Protein AF-A0A0H3A8Y3-F1 (afdb_monomer_lite)

pLDDT: mean 71.76, std 7.83, range [53.66, 87.31]

Radius of gyration: 21.58 Å; chains: 1; bounding box: 51×21×64 Å

Organism: Nitratidesulfovibrio vulgaris (strain DP4) (NCBI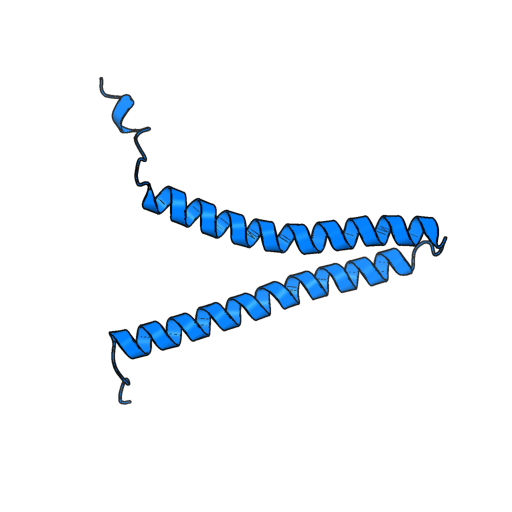:txid391774)

Secondary structure (DSSP, 8-state):
--GGGTS----HHHHHHHHHHHHHHHHHHHHHHHHHHHHHHHHHHHT-TTHHHHHHHHHHHHHHHHHHHHHHHHHHHHHHHHHHHHH-----

InterPro domains:
  IPR032820 Putative F0F1-ATPase subunit, Ca2+/Mg2+ transporter [PF09527] (18-69)

Structure (mmCIF, N/CA/C/O backbone):
data_AF-A0A0H3A8Y3-F1
#
_entry.id   AF-A0A0H3A8Y3-F1
#
loop_
_atom_site.group_PDB
_atom_site.id
_atom_site.type_symbol
_atom_site.label_atom_id
_atom_site.label_alt_id
_atom_site.label_comp_id
_atom_site.label_asym_id
_atom_site.label_entity_id
_atom_site.label_seq_id
_atom_site.pdbx_PDB_ins_code
_atom_site.Cartn_x
_atom_site.Cartn_y
_atom_site.Cartn_z
_atom_site.occupancy
_atom_site.B_iso_or_equiv
_atom_site.auth_seq_id
_atom_site.auth_comp_id
_atom_site.auth_asym_id
_atom_site.auth_atom_id
_atom_site.pdbx_PDB_model_num
ATOM 1 N N . MET A 1 1 ? -14.294 11.286 -40.769 1.00 53.66 1 MET A N 1
ATOM 2 C CA . MET A 1 1 ? -13.243 10.237 -40.764 1.00 53.66 1 MET A CA 1
ATOM 3 C C . MET A 1 1 ? -11.966 10.628 -40.002 1.00 53.66 1 MET A C 1
ATOM 5 O O . MET A 1 1 ? -11.159 9.749 -39.750 1.00 53.66 1 MET A O 1
ATOM 9 N N . LEU A 1 2 ? -11.796 11.882 -39.557 1.00 61.16 2 LEU A N 1
ATOM 10 C CA . LEU A 1 2 ? -10.561 12.354 -38.900 1.00 61.16 2 LEU A CA 1
ATOM 11 C C . LEU A 1 2 ? -10.521 12.157 -37.367 1.00 61.16 2 LEU A C 1
ATOM 13 O O . LEU A 1 2 ? -9.446 12.058 -36.792 1.00 61.16 2 LEU A O 1
ATOM 17 N N . PHE A 1 3 ? -11.675 12.009 -36.706 1.00 63.78 3 PHE A N 1
ATOM 18 C CA . PHE A 1 3 ? -11.767 11.839 -35.243 1.00 63.78 3 PHE A CA 1
ATOM 19 C C . PHE A 1 3 ? -11.385 10.429 -34.743 1.00 63.78 3 PHE A C 1
ATOM 21 O O . PHE A 1 3 ? -11.088 10.233 -33.569 1.00 63.78 3 PHE A O 1
ATOM 28 N N . LYS A 1 4 ? -11.373 9.427 -35.635 1.00 59.81 4 LYS A N 1
ATOM 29 C CA . LYS A 1 4 ? -11.184 8.009 -35.277 1.00 59.81 4 LYS A CA 1
ATOM 30 C C . LYS A 1 4 ? -9.714 7.637 -35.007 1.00 59.81 4 LYS A C 1
ATOM 32 O O . LYS A 1 4 ? -9.462 6.611 -34.387 1.00 59.81 4 LYS A O 1
ATOM 37 N N . ASN A 1 5 ? -8.761 8.478 -35.426 1.00 56.22 5 ASN A N 1
ATOM 38 C CA . ASN A 1 5 ? -7.324 8.257 -35.212 1.00 56.22 5 ASN A CA 1
ATOM 39 C C . ASN A 1 5 ? -6.814 8.786 -33.864 1.00 56.22 5 ASN A C 1
ATOM 41 O O . ASN A 1 5 ? -5.754 8.359 -33.426 1.00 56.22 5 ASN A O 1
ATOM 45 N N . TRP A 1 6 ? -7.563 9.662 -33.186 1.00 59.97 6 TRP A N 1
ATOM 46 C CA . TR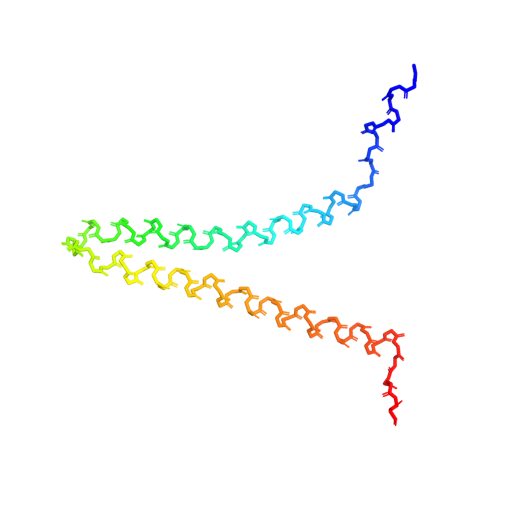P A 1 6 ? -7.162 10.204 -31.882 1.00 59.97 6 TRP A CA 1
ATOM 47 C C . TRP A 1 6 ? -7.418 9.221 -30.725 1.00 59.97 6 TRP A C 1
ATOM 49 O O . TRP A 1 6 ? -6.654 9.169 -29.772 1.00 59.97 6 TRP A O 1
ATOM 59 N N . PHE A 1 7 ? -8.443 8.371 -30.845 1.00 66.69 7 PHE A N 1
ATOM 60 C CA . PHE A 1 7 ? -8.795 7.362 -29.834 1.00 66.69 7 PHE A CA 1
ATOM 61 C C . PHE A 1 7 ? -8.157 5.984 -30.076 1.00 66.69 7 PHE A C 1
ATOM 63 O O . PHE A 1 7 ? -8.371 5.054 -29.301 1.00 66.69 7 PHE A O 1
ATOM 70 N N . LYS A 1 8 ? -7.385 5.820 -31.159 1.00 58.53 8 LYS A N 1
ATOM 71 C CA . LYS A 1 8 ? -6.751 4.544 -31.513 1.00 58.53 8 LYS A CA 1
ATOM 72 C C . LYS A 1 8 ? -5.391 4.403 -30.820 1.00 58.53 8 LYS A C 1
ATOM 74 O O . LYS A 1 8 ? -4.369 4.244 -31.477 1.00 58.53 8 LYS A O 1
ATOM 79 N N . ILE A 1 9 ? -5.386 4.438 -29.489 1.00 57.12 9 ILE A N 1
ATOM 80 C CA . ILE A 1 9 ? -4.235 4.024 -28.674 1.00 57.12 9 ILE A CA 1
ATOM 81 C C . ILE A 1 9 ? -4.325 2.495 -28.539 1.00 57.12 9 ILE A C 1
ATOM 83 O O . ILE A 1 9 ? -4.748 1.967 -27.520 1.00 57.12 9 ILE A O 1
ATOM 87 N N . ASN A 1 10 ? -4.025 1.775 -29.625 1.00 61.66 10 ASN A N 1
ATOM 88 C CA . ASN A 1 10 ? -3.977 0.307 -29.650 1.00 61.66 10 ASN A CA 1
ATOM 89 C C . ASN A 1 10 ? -2.523 -0.178 -29.660 1.00 61.66 10 ASN A C 1
ATOM 91 O O . ASN A 1 10 ? -2.133 -1.001 -30.487 1.00 61.66 10 ASN A O 1
ATOM 95 N N . ASP A 1 11 ? -1.712 0.349 -28.748 1.00 65.12 11 ASP A N 1
ATOM 96 C CA . ASP A 1 11 ? -0.467 -0.308 -28.378 1.00 65.12 11 ASP A CA 1
ATOM 97 C C . ASP A 1 11 ? -0.798 -1.300 -27.268 1.00 65.12 11 ASP A C 1
ATOM 99 O O . ASP A 1 11 ? -0.742 -0.975 -26.081 1.00 65.12 11 ASP A O 1
ATOM 103 N N . GLN A 1 12 ? -1.187 -2.519 -27.662 1.00 71.12 12 GLN A N 1
ATOM 104 C CA . GLN A 1 12 ? -1.512 -3.620 -26.746 1.00 71.12 12 GLN A CA 1
ATOM 105 C C . GLN A 1 12 ? -0.445 -3.750 -25.647 1.00 71.12 12 GLN A C 1
ATOM 107 O O . GLN A 1 12 ? -0.770 -3.846 -24.473 1.00 71.12 12 GLN A O 1
ATOM 112 N N . ARG A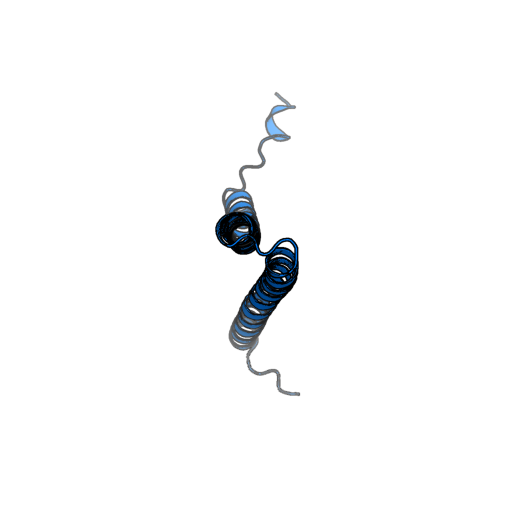 1 13 ? 0.839 -3.601 -26.010 1.00 68.69 13 ARG A N 1
ATOM 113 C CA . ARG A 1 13 ? 1.963 -3.630 -25.063 1.00 68.69 13 ARG A CA 1
ATOM 114 C C . ARG A 1 13 ? 1.985 -2.461 -24.080 1.00 68.69 13 ARG A C 1
ATOM 116 O O . ARG A 1 13 ? 2.392 -2.662 -22.941 1.00 68.69 13 ARG A O 1
ATOM 123 N N . TYR A 1 14 ? 1.578 -1.256 -24.479 1.00 74.12 14 TYR A N 1
ATOM 124 C CA . TYR A 1 14 ? 1.481 -0.124 -23.549 1.00 74.12 14 TYR A CA 1
ATOM 125 C C . TYR A 1 14 ? 0.338 -0.330 -22.559 1.00 74.12 14 TYR A C 1
ATOM 127 O O . TYR A 1 14 ? 0.513 -0.077 -21.370 1.00 74.12 14 TYR A O 1
ATOM 135 N N . MET A 1 15 ? -0.801 -0.842 -23.029 1.00 77.38 15 MET A N 1
ATOM 136 C CA . MET A 1 15 ? -1.933 -1.181 -22.165 1.00 77.38 15 MET A CA 1
ATOM 137 C C . MET A 1 15 ? -1.603 -2.353 -21.232 1.00 77.38 15 MET A C 1
ATOM 139 O O . MET A 1 15 ? -1.951 -2.297 -20.055 1.00 77.38 15 MET A O 1
ATOM 143 N N . ASP A 1 16 ? -0.867 -3.361 -21.706 1.00 81.31 16 ASP A N 1
ATOM 144 C CA . ASP A 1 16 ? -0.411 -4.509 -20.912 1.00 81.31 16 ASP A CA 1
ATOM 145 C C . ASP A 1 16 ? 0.618 -4.098 -19.850 1.00 81.31 16 ASP A C 1
ATOM 147 O O . ASP A 1 16 ? 0.538 -4.514 -18.696 1.00 81.31 16 ASP A O 1
ATOM 151 N N . ASN A 1 17 ? 1.584 -3.249 -20.207 1.00 80.88 17 ASN A N 1
ATOM 152 C CA . ASN A 1 17 ? 2.577 -2.751 -19.256 1.00 80.88 17 ASN A CA 1
ATOM 153 C C . ASN A 1 17 ? 1.938 -1.827 -18.215 1.00 80.88 17 ASN A C 1
ATOM 155 O O . ASN A 1 17 ? 2.260 -1.922 -17.031 1.00 80.88 17 ASN A O 1
ATOM 159 N N . LEU A 1 18 ? 1.006 -0.969 -18.640 1.00 87.31 18 LEU A N 1
ATOM 160 C CA . LEU A 1 18 ? 0.270 -0.092 -17.738 1.00 87.31 18 LEU A CA 1
ATOM 161 C C . LEU A 1 18 ? -0.595 -0.904 -16.773 1.00 87.31 18 LEU A C 1
ATOM 163 O O . LEU A 1 18 ? -0.522 -0.689 -15.570 1.00 87.31 18 LEU A O 1
ATOM 167 N N . SER A 1 19 ? -1.353 -1.880 -17.276 1.00 86.19 19 SER A N 1
ATOM 168 C CA . SER A 1 19 ? -2.197 -2.738 -16.439 1.00 86.19 19 SER A CA 1
ATOM 169 C C . SER A 1 19 ? -1.379 -3.596 -15.472 1.00 86.19 19 SER A C 1
ATOM 171 O O . SER A 1 19 ? -1.770 -3.726 -14.314 1.00 86.19 19 SER A O 1
ATOM 173 N N . ARG A 1 20 ? -0.204 -4.099 -15.876 1.00 82.31 20 ARG A N 1
ATOM 174 C CA . ARG A 1 20 ? 0.739 -4.771 -14.962 1.00 82.31 20 ARG A CA 1
ATOM 175 C C . ARG A 1 20 ? 1.262 -3.833 -13.876 1.00 82.31 20 ARG A C 1
ATOM 177 O O . ARG A 1 20 ? 1.222 -4.195 -12.704 1.00 82.31 20 ARG A O 1
ATOM 184 N N . ALA A 1 21 ? 1.706 -2.628 -14.234 1.00 84.19 21 ALA A N 1
ATOM 185 C CA . ALA A 1 21 ? 2.180 -1.640 -13.264 1.00 84.19 21 ALA A CA 1
ATOM 186 C C . ALA A 1 21 ? 1.071 -1.229 -12.277 1.00 84.19 21 ALA A C 1
ATOM 188 O O . ALA A 1 21 ? 1.296 -1.166 -11.069 1.00 84.19 21 ALA A O 1
ATOM 189 N N . SER A 1 22 ? -0.151 -1.022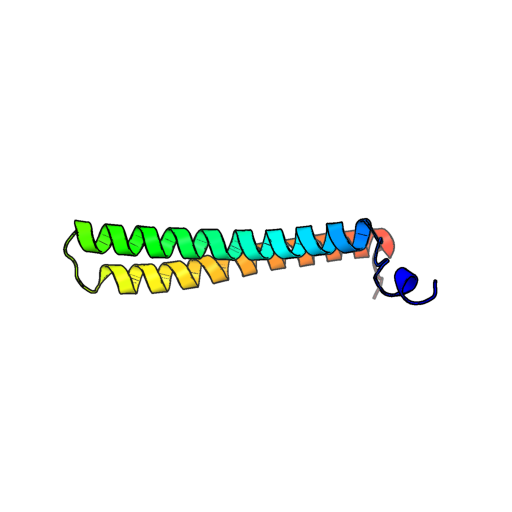 -12.775 1.00 86.50 22 SER A N 1
ATOM 190 C CA . SER A 1 22 ? -1.325 -0.748 -11.946 1.00 86.50 22 SER A CA 1
ATOM 191 C C . SER A 1 22 ? -1.671 -1.921 -11.027 1.00 86.50 22 SER A C 1
ATOM 193 O O . SER A 1 22 ? -1.961 -1.701 -9.853 1.00 86.50 22 SER A O 1
ATOM 195 N N . ALA A 1 23 ? -1.608 -3.162 -11.521 1.00 85.88 23 ALA A N 1
ATOM 196 C CA . ALA A 1 23 ? -1.886 -4.358 -10.729 1.00 85.88 23 ALA A CA 1
ATOM 197 C C . ALA A 1 23 ? -0.875 -4.551 -9.590 1.00 85.88 23 ALA A C 1
ATOM 199 O O . ALA A 1 23 ? -1.276 -4.916 -8.488 1.00 85.88 23 ALA A O 1
ATOM 200 N N . ILE A 1 24 ? 0.408 -4.247 -9.822 1.00 83.00 24 ILE A N 1
ATOM 201 C CA . ILE A 1 24 ? 1.453 -4.269 -8.786 1.00 83.00 24 ILE A CA 1
ATOM 202 C C . ILE A 1 24 ? 1.122 -3.266 -7.674 1.00 83.00 24 ILE A C 1
ATOM 204 O O . ILE A 1 24 ? 1.090 -3.636 -6.501 1.00 83.00 24 ILE A O 1
ATOM 208 N N . GLY A 1 25 ? 0.801 -2.019 -8.038 1.00 81.12 25 GLY A N 1
ATOM 209 C CA . GLY A 1 25 ? 0.393 -0.999 -7.069 1.00 81.12 25 GLY A CA 1
ATOM 210 C C . GLY A 1 25 ? -0.865 -1.399 -6.294 1.00 81.12 25 GLY A C 1
ATOM 211 O O . GLY A 1 25 ? -0.920 -1.249 -5.074 1.00 81.12 25 GLY A O 1
ATOM 212 N N . LEU A 1 26 ? -1.852 -1.980 -6.982 1.00 86.69 26 LEU A N 1
ATOM 213 C CA . LEU A 1 26 ? -3.088 -2.442 -6.359 1.00 86.69 26 LEU A CA 1
ATOM 214 C C . LEU A 1 26 ? -2.830 -3.579 -5.366 1.00 86.69 26 LEU A C 1
ATOM 216 O O . LEU A 1 26 ? -3.322 -3.495 -4.246 1.00 86.69 26 LEU A O 1
ATOM 220 N N . HIS A 1 27 ? -2.010 -4.573 -5.730 1.00 78.88 27 HIS A N 1
ATOM 221 C CA . HIS A 1 27 ? -1.606 -5.676 -4.847 1.00 78.88 27 HIS A CA 1
ATOM 222 C C . HIS A 1 27 ? -1.002 -5.158 -3.537 1.00 78.88 27 HIS A C 1
ATOM 224 O O . HIS A 1 27 ? -1.344 -5.621 -2.443 1.00 78.88 27 HIS A O 1
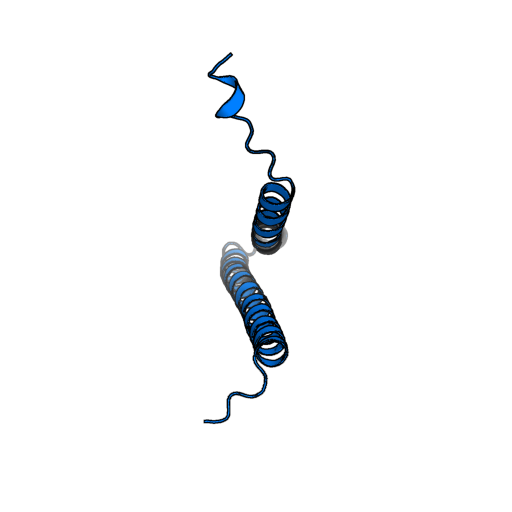ATOM 230 N N . MET A 1 28 ? -0.150 -4.142 -3.660 1.00 74.75 28 MET A N 1
ATOM 231 C CA . MET A 1 28 ? 0.501 -3.466 -2.548 1.00 74.75 28 MET A CA 1
ATOM 232 C C . MET A 1 28 ? -0.499 -2.798 -1.589 1.00 74.75 28 MET A C 1
ATOM 234 O O . MET A 1 28 ? -0.382 -2.918 -0.365 1.00 74.75 28 MET A O 1
ATOM 238 N N . VAL A 1 29 ? -1.514 -2.127 -2.141 1.00 81.25 29 VAL A N 1
ATOM 239 C CA . VAL A 1 29 ? -2.560 -1.450 -1.363 1.00 81.25 29 VAL A CA 1
ATOM 240 C C . VAL A 1 29 ? -3.528 -2.459 -0.747 1.00 81.25 29 VAL A C 1
ATOM 242 O O . VAL A 1 29 ? -3.857 -2.324 0.430 1.00 81.25 29 VAL A O 1
ATOM 245 N N . THR A 1 30 ? -3.932 -3.505 -1.478 1.00 82.69 30 THR A N 1
ATOM 246 C CA . THR A 1 30 ? -4.881 -4.517 -0.982 1.00 82.69 30 THR A CA 1
ATOM 247 C C . THR A 1 30 ? -4.396 -5.219 0.279 1.00 82.69 30 THR A C 1
ATOM 249 O O . THR A 1 30 ? -5.190 -5.389 1.198 1.00 82.69 30 THR A O 1
ATOM 252 N N . GLY A 1 31 ? -3.109 -5.571 0.390 1.00 74.38 31 GLY A N 1
ATOM 253 C CA . GLY A 1 31 ? -2.585 -6.213 1.604 1.00 74.38 31 GLY A CA 1
ATOM 254 C C . GLY A 1 31 ? -2.684 -5.318 2.844 1.00 74.38 31 GLY A C 1
ATOM 255 O O . GLY A 1 31 ? -3.065 -5.773 3.922 1.00 74.38 31 GLY A O 1
ATOM 256 N N . THR A 1 32 ? -2.419 -4.022 2.672 1.00 74.88 32 THR A N 1
ATOM 257 C CA . THR A 1 32 ? -2.503 -3.025 3.750 1.00 74.88 32 THR A CA 1
ATOM 258 C C . THR A 1 32 ? -3.958 -2.738 4.127 1.00 74.88 32 THR A C 1
ATOM 260 O O . THR A 1 32 ? -4.293 -2.682 5.309 1.00 74.88 32 THR A O 1
ATOM 263 N N . PHE A 1 33 ? -4.841 -2.615 3.130 1.00 81.38 33 PHE A N 1
ATOM 264 C CA . PHE A 1 33 ? -6.273 -2.377 3.331 1.00 81.38 33 PHE A CA 1
ATOM 265 C C . PHE A 1 33 ? -6.958 -3.552 4.030 1.00 81.38 33 PHE A C 1
ATOM 267 O O . PHE A 1 33 ? -7.694 -3.351 4.993 1.00 81.38 33 PHE A O 1
ATOM 274 N N . VAL A 1 34 ? -6.681 -4.782 3.585 1.00 80.44 34 VAL A N 1
ATOM 275 C CA . VAL A 1 34 ? -7.228 -5.995 4.202 1.00 80.44 34 VAL A CA 1
ATOM 276 C C . VAL A 1 34 ? -6.704 -6.138 5.629 1.00 80.44 34 VAL A C 1
ATOM 278 O O . VAL A 1 34 ? -7.508 -6.349 6.527 1.00 80.44 34 VAL A O 1
ATOM 281 N N . GLY A 1 35 ? -5.406 -5.938 5.880 1.00 70.94 35 GLY A N 1
ATOM 282 C CA . GLY A 1 35 ? -4.848 -5.979 7.237 1.00 70.94 35 GLY A CA 1
ATOM 283 C C . GLY A 1 35 ? -5.435 -4.917 8.176 1.00 70.94 35 GLY A C 1
ATOM 284 O O . GLY A 1 35 ? -5.725 -5.217 9.332 1.00 70.94 35 GLY A O 1
ATOM 285 N N . GLY A 1 36 ? -5.672 -3.699 7.678 1.00 70.44 36 GLY A N 1
ATOM 286 C CA . GLY A 1 36 ? -6.288 -2.615 8.449 1.00 70.44 36 GLY A CA 1
ATOM 287 C C . GLY A 1 36 ? -7.762 -2.869 8.780 1.00 70.44 36 GLY A C 1
ATOM 288 O O . GLY A 1 36 ? -8.166 -2.713 9.930 1.00 70.44 36 GLY A O 1
ATOM 289 N N . ILE A 1 37 ? -8.556 -3.317 7.800 1.00 73.31 37 ILE A N 1
ATOM 290 C CA . ILE A 1 37 ? -9.977 -3.652 8.001 1.00 73.31 37 ILE A CA 1
ATOM 291 C C . ILE A 1 37 ? -10.120 -4.866 8.923 1.00 73.31 37 ILE A C 1
ATOM 293 O O . ILE A 1 37 ? -10.931 -4.848 9.848 1.00 73.31 37 ILE A O 1
ATOM 297 N N . PHE A 1 38 ? -9.310 -5.906 8.710 1.00 72.62 38 PHE A N 1
ATOM 298 C CA . PHE A 1 38 ? -9.315 -7.100 9.553 1.00 72.62 38 PHE A CA 1
ATOM 299 C C . PHE A 1 38 ? -8.870 -6.769 10.983 1.00 72.62 38 PHE A C 1
ATOM 301 O O . PHE A 1 38 ? -9.446 -7.272 11.942 1.00 72.62 38 PHE A O 1
ATOM 308 N N . GLY A 1 39 ? -7.903 -5.861 11.134 1.00 66.81 39 GLY A N 1
ATOM 309 C CA . GLY A 1 39 ? -7.463 -5.350 12.427 1.00 66.81 39 GLY A CA 1
ATOM 310 C C . GLY A 1 39 ? -8.530 -4.559 13.184 1.00 66.81 39 GLY A C 1
ATOM 311 O O . GLY A 1 39 ? -8.688 -4.750 14.386 1.00 66.81 39 GLY A O 1
ATOM 312 N N . TYR A 1 40 ? -9.297 -3.720 12.482 1.00 65.00 40 TYR A N 1
ATOM 313 C CA . TYR A 1 40 ? -10.428 -2.988 13.060 1.00 65.00 40 TYR A CA 1
ATOM 314 C C . TYR A 1 40 ? -11.528 -3.936 13.555 1.00 65.00 40 TYR A C 1
ATOM 316 O O . TYR A 1 40 ? -12.043 -3.773 14.659 1.00 65.00 40 TYR A O 1
ATOM 324 N N . TYR A 1 41 ? -11.849 -4.964 12.763 1.00 68.94 41 TYR A N 1
ATOM 325 C CA . TYR A 1 41 ? -12.846 -5.969 13.138 1.00 68.94 41 TYR A CA 1
ATOM 326 C C . TYR A 1 41 ? -12.401 -6.792 14.358 1.00 68.94 41 TYR A C 1
ATOM 328 O O . TYR A 1 41 ? -13.214 -7.147 15.209 1.00 68.94 41 TYR A O 1
ATOM 336 N N . LEU A 1 42 ? -11.096 -7.057 14.474 1.00 66.56 42 LEU A N 1
ATOM 337 C CA . LEU A 1 42 ? -10.519 -7.765 15.614 1.00 66.56 42 LEU A CA 1
ATOM 338 C C . LEU A 1 42 ? -10.511 -6.914 16.896 1.00 66.56 42 LEU A C 1
ATOM 340 O O . LEU A 1 42 ? -10.756 -7.455 17.971 1.00 66.56 42 LEU A O 1
ATOM 344 N N . ASP A 1 43 ? -10.270 -5.601 16.797 1.00 63.00 43 ASP A N 1
ATOM 345 C CA . ASP A 1 43 ? -10.315 -4.683 17.949 1.00 63.00 43 ASP A CA 1
ATOM 346 C C . ASP A 1 43 ? -11.740 -4.521 18.504 1.00 63.00 43 ASP A C 1
ATOM 348 O O . ASP A 1 43 ? -11.935 -4.420 19.716 1.00 63.00 43 ASP A O 1
ATOM 352 N N . ASP A 1 44 ? -12.748 -4.565 17.625 1.00 66.38 44 ASP A N 1
ATOM 353 C CA . ASP A 1 44 ? -14.160 -4.563 18.024 1.00 66.38 44 ASP A CA 1
ATOM 354 C C . ASP A 1 44 ? -14.565 -5.871 18.720 1.00 66.38 44 ASP A C 1
ATOM 356 O O . ASP A 1 44 ? -15.306 -5.853 19.700 1.00 66.38 44 ASP A O 1
ATOM 360 N N . TRP A 1 45 ? -14.010 -7.002 18.271 1.00 65.44 45 TRP A N 1
ATOM 361 C CA . TRP A 1 45 ? -14.256 -8.310 18.879 1.00 65.44 45 TRP A CA 1
ATOM 362 C C . TRP A 1 45 ? -13.538 -8.504 20.227 1.00 65.44 45 TRP A C 1
ATOM 364 O O . TRP A 1 45 ? -14.078 -9.154 21.121 1.00 65.44 45 TRP A O 1
ATOM 374 N N . LEU A 1 46 ? -12.344 -7.923 20.401 1.00 66.25 46 LEU A N 1
ATOM 375 C CA . LEU A 1 46 ? -11.556 -7.994 21.643 1.00 66.25 46 LEU A CA 1
ATOM 376 C C . LEU A 1 46 ? -11.909 -6.901 22.667 1.00 66.25 46 LEU A C 1
ATOM 378 O O . LEU A 1 46 ? -11.515 -7.005 23.828 1.00 66.25 46 LEU A O 1
ATOM 382 N N . GLY A 1 47 ? -12.649 -5.860 22.270 1.00 62.56 47 GLY A N 1
ATOM 383 C CA . GLY A 1 47 ? -13.085 -4.785 23.168 1.00 62.56 47 GLY A CA 1
ATOM 384 C C . GLY A 1 47 ? -11.966 -3.836 23.624 1.00 62.56 47 GLY A C 1
ATOM 385 O O . GLY A 1 47 ? -12.172 -3.038 24.538 1.00 62.56 47 GLY A O 1
ATOM 386 N N . THR A 1 48 ? -10.788 -3.877 22.996 1.00 62.25 48 THR A N 1
ATOM 387 C CA . THR A 1 48 ? -9.584 -3.105 23.362 1.00 62.25 48 THR A CA 1
ATOM 388 C C . THR A 1 48 ? -9.521 -1.724 22.703 1.00 62.25 48 THR A C 1
ATOM 390 O O . THR A 1 48 ? -8.479 -1.285 22.209 1.00 62.25 48 THR A O 1
ATOM 393 N N . ARG A 1 49 ? -10.625 -0.973 22.731 1.00 54.31 49 ARG A N 1
ATOM 394 C CA . ARG A 1 49 ? -10.637 0.383 22.162 1.00 54.31 49 ARG A CA 1
ATOM 395 C C . ARG A 1 49 ? -9.747 1.333 22.996 1.00 54.31 49 ARG A C 1
ATOM 397 O O . ARG A 1 49 ? -9.984 1.435 24.200 1.00 54.31 49 ARG A O 1
ATOM 404 N N . PRO A 1 50 ? -8.773 2.078 22.416 1.00 66.88 50 PRO A N 1
ATOM 405 C CA . PRO A 1 50 ? -8.342 2.149 21.012 1.00 66.88 50 PRO A CA 1
ATOM 406 C C . PRO A 1 50 ? -6.867 1.729 20.808 1.00 66.88 50 PRO A C 1
ATOM 408 O O . PRO A 1 50 ? -6.167 2.301 19.974 1.00 66.88 50 PRO A O 1
ATOM 411 N N . TRP A 1 51 ? -6.344 0.786 21.596 1.00 70.44 51 TRP A N 1
ATOM 412 C CA . TRP A 1 51 ? -4.911 0.449 21.563 1.00 70.44 51 TRP A CA 1
ATOM 413 C C . TRP A 1 51 ? -4.553 -0.503 20.422 1.00 70.44 51 TRP A C 1
ATOM 415 O O . TRP A 1 51 ? -3.519 -0.323 19.772 1.00 70.44 51 TRP A O 1
ATOM 425 N N . LEU A 1 52 ? -5.410 -1.486 20.134 1.00 67.94 52 LEU A N 1
ATOM 426 C CA . LEU A 1 52 ? -5.131 -2.475 19.094 1.00 67.94 52 LEU A CA 1
ATOM 427 C C . LEU A 1 52 ? -5.251 -1.852 17.702 1.00 67.94 52 LEU A C 1
ATOM 429 O O . LEU A 1 52 ? -4.378 -2.079 16.872 1.00 67.94 52 LEU A O 1
ATOM 433 N N . THR A 1 53 ? -6.265 -1.009 17.464 1.00 67.38 53 THR A N 1
ATOM 434 C CA . THR A 1 53 ? -6.425 -0.285 16.191 1.00 67.38 53 THR A CA 1
ATOM 435 C C . THR A 1 53 ? -5.201 0.581 15.868 1.00 67.38 53 THR A C 1
ATOM 437 O O . THR A 1 53 ? -4.746 0.583 14.727 1.00 67.38 53 THR A O 1
ATOM 440 N N . VAL A 1 54 ? -4.618 1.280 16.852 1.00 74.19 54 VAL A N 1
ATOM 441 C CA . VAL A 1 54 ? -3.408 2.103 16.648 1.00 74.19 54 VAL A CA 1
ATOM 442 C C . VAL A 1 54 ? -2.182 1.231 16.376 1.00 74.19 54 VAL A C 1
ATOM 444 O O . VAL A 1 54 ? -1.428 1.513 15.444 1.00 74.19 54 VAL A O 1
ATOM 447 N N . ALA A 1 55 ? -1.999 0.145 17.134 1.00 77.06 55 ALA A N 1
ATOM 448 C CA . ALA A 1 55 ? -0.912 -0.801 16.894 1.00 77.06 55 ALA A CA 1
ATOM 449 C C . ALA A 1 55 ? -1.016 -1.441 15.497 1.00 77.06 55 ALA A C 1
ATOM 451 O O . ALA A 1 55 ? -0.026 -1.490 14.772 1.00 77.06 55 ALA A O 1
ATOM 452 N N . LEU A 1 56 ? -2.214 -1.853 15.074 1.00 71.44 56 LEU A N 1
ATOM 453 C CA . LEU A 1 56 ? -2.474 -2.412 13.745 1.00 71.44 56 LEU A CA 1
ATOM 454 C C . LEU A 1 56 ? -2.351 -1.388 12.622 1.00 71.44 56 LEU A C 1
ATOM 456 O O . LEU A 1 56 ? -1.890 -1.747 11.544 1.00 71.44 56 LEU A O 1
ATOM 460 N N . LEU A 1 57 ? -2.695 -0.121 12.857 1.00 74.06 57 LEU A N 1
ATOM 461 C CA . LEU A 1 57 ? -2.439 0.958 11.903 1.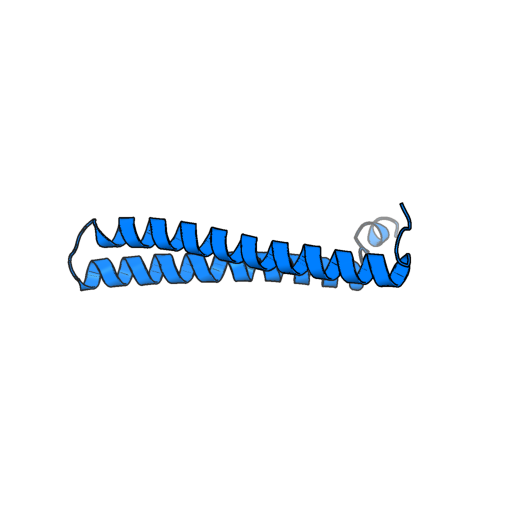00 74.06 57 LEU A CA 1
ATOM 462 C C . LEU A 1 57 ? -0.940 1.157 11.684 1.00 74.06 57 LEU A C 1
ATOM 464 O O . LEU A 1 57 ? -0.491 1.194 10.541 1.00 74.06 57 LEU A O 1
ATOM 468 N N . ILE A 1 58 ? -0.154 1.230 12.762 1.00 79.69 58 ILE A N 1
ATOM 469 C CA . ILE A 1 58 ? 1.307 1.367 12.674 1.00 79.69 58 ILE A CA 1
ATOM 470 C C . ILE A 1 58 ? 1.918 0.139 11.995 1.00 79.69 58 ILE A C 1
ATOM 472 O O . ILE A 1 58 ? 2.762 0.282 11.111 1.00 79.69 58 ILE A O 1
ATOM 476 N N . VAL A 1 59 ? 1.467 -1.064 12.357 1.00 76.75 59 VAL A N 1
ATOM 477 C CA . VAL A 1 59 ? 1.915 -2.314 11.730 1.00 76.75 59 VAL A CA 1
ATOM 478 C C . VAL A 1 59 ? 1.501 -2.374 10.260 1.00 76.75 59 VAL A C 1
ATOM 480 O O . VAL A 1 59 ? 2.307 -2.789 9.436 1.00 76.75 59 VAL A O 1
ATOM 483 N N . GLY A 1 60 ? 0.300 -1.921 9.901 1.00 73.38 60 GLY A N 1
ATOM 484 C CA . GLY A 1 60 ? -0.185 -1.861 8.523 1.00 73.38 60 GLY A CA 1
ATOM 485 C C . GLY A 1 60 ? 0.634 -0.898 7.667 1.00 73.38 60 GLY A C 1
ATOM 486 O O . GLY A 1 60 ? 1.094 -1.271 6.590 1.00 73.38 60 GLY A O 1
ATOM 487 N N . VAL A 1 61 ? 0.908 0.306 8.178 1.00 77.06 61 VAL A N 1
ATOM 488 C CA . VAL A 1 61 ? 1.800 1.278 7.527 1.00 77.06 61 VAL A CA 1
ATOM 489 C C . VAL A 1 61 ? 3.206 0.690 7.374 1.00 77.06 61 VAL A C 1
ATOM 491 O O . VAL A 1 61 ? 3.752 0.681 6.272 1.00 77.06 61 VAL A O 1
ATOM 494 N N . ALA A 1 62 ? 3.776 0.123 8.440 1.00 79.00 62 ALA A N 1
ATOM 495 C CA . ALA A 1 62 ? 5.100 -0.495 8.404 1.00 79.00 62 ALA A CA 1
ATOM 496 C C . ALA A 1 62 ? 5.172 -1.690 7.434 1.00 79.00 62 ALA A C 1
ATOM 498 O O . ALA A 1 62 ? 6.159 -1.839 6.713 1.00 79.00 62 ALA A O 1
ATOM 499 N N . ALA A 1 63 ? 4.129 -2.519 7.373 1.00 74.06 63 ALA A N 1
ATOM 500 C CA . ALA A 1 63 ? 4.021 -3.635 6.439 1.00 74.06 63 ALA A CA 1
ATOM 501 C C . ALA A 1 63 ? 3.937 -3.147 4.986 1.00 74.06 63 ALA A C 1
ATOM 503 O O . ALA A 1 63 ? 4.633 -3.690 4.127 1.00 74.06 63 ALA A O 1
ATOM 504 N N . GLY A 1 64 ? 3.168 -2.084 4.726 1.00 71.56 64 GLY A N 1
ATOM 505 C CA . GLY A 1 64 ? 3.101 -1.426 3.422 1.00 71.56 64 GLY A CA 1
ATOM 506 C C . GLY A 1 64 ? 4.472 -0.930 2.958 1.00 71.56 64 GLY A C 1
ATOM 507 O O . GLY A 1 64 ? 4.927 -1.298 1.876 1.00 71.56 64 GLY A O 1
ATOM 508 N N . PHE A 1 65 ? 5.186 -0.183 3.807 1.00 79.31 65 PHE A N 1
ATOM 509 C CA . PHE A 1 65 ? 6.545 0.291 3.508 1.00 79.31 65 PHE A CA 1
ATOM 510 C C . PHE A 1 65 ? 7.549 -0.853 3.313 1.00 79.31 65 PHE A C 1
ATOM 512 O O . PHE A 1 65 ? 8.379 -0.802 2.404 1.00 79.31 65 PHE A O 1
ATOM 519 N N . LYS A 1 66 ? 7.472 -1.909 4.131 1.00 75.31 66 LYS A N 1
ATOM 520 C CA . LYS A 1 66 ? 8.357 -3.076 4.017 1.00 75.31 66 LYS A CA 1
ATOM 521 C C . LYS A 1 66 ? 8.171 -3.809 2.684 1.00 75.31 66 LYS A C 1
ATOM 523 O O . LYS A 1 66 ? 9.167 -4.243 2.108 1.00 75.31 66 LYS A O 1
ATOM 528 N N . ASN A 1 67 ? 6.938 -3.914 2.183 1.00 72.00 67 ASN A N 1
ATOM 529 C CA . ASN A 1 67 ? 6.657 -4.539 0.888 1.00 72.00 67 ASN A CA 1
ATOM 530 C C . ASN A 1 67 ? 7.238 -3.724 -0.278 1.00 72.00 67 ASN A C 1
ATOM 532 O O . ASN A 1 67 ? 7.961 -4.286 -1.097 1.00 72.00 67 ASN A O 1
ATOM 536 N N . VAL A 1 68 ? 7.040 -2.395 -0.290 1.00 75.19 68 VAL A N 1
ATOM 537 C CA . VAL A 1 68 ? 7.664 -1.490 -1.285 1.00 75.19 68 VAL A CA 1
ATOM 538 C C . VAL A 1 68 ? 9.173 -1.674 -1.305 1.00 75.19 68 VAL A C 1
ATOM 540 O O . VAL A 1 68 ? 9.785 -1.781 -2.366 1.00 75.19 68 VAL A O 1
ATOM 543 N N . TYR A 1 69 ? 9.785 -1.671 -0.120 1.00 75.94 69 TYR A N 1
ATOM 544 C CA . TYR A 1 69 ? 11.232 -1.722 0.014 1.00 75.94 69 TYR A CA 1
ATOM 545 C C . TYR A 1 69 ? 11.801 -3.038 -0.529 1.00 75.94 69 TYR A C 1
ATOM 547 O O . TYR A 1 69 ? 12.844 -3.045 -1.186 1.00 75.94 69 TYR A O 1
ATOM 555 N N . LEU A 1 70 ? 11.099 -4.148 -0.285 1.00 77.00 70 LEU A N 1
ATOM 556 C CA . LEU A 1 70 ? 11.482 -5.465 -0.782 1.00 77.00 70 LEU A CA 1
ATOM 557 C C . LEU A 1 70 ? 11.365 -5.552 -2.312 1.00 77.00 70 LEU A C 1
ATOM 559 O O . LEU A 1 70 ? 12.304 -6.015 -2.963 1.00 77.00 70 LEU A O 1
ATOM 563 N N . ASP A 1 71 ? 10.259 -5.063 -2.877 1.00 74.19 71 ASP A N 1
ATOM 564 C CA . ASP A 1 71 ? 10.024 -5.063 -4.325 1.00 74.19 71 ASP A CA 1
ATOM 565 C C . ASP A 1 71 ? 10.996 -4.132 -5.058 1.00 74.19 71 ASP A C 1
ATOM 567 O O . ASP A 1 71 ? 11.592 -4.517 -6.063 1.00 74.19 71 ASP A O 1
ATOM 571 N N . THR A 1 72 ? 11.259 -2.947 -4.505 1.00 78.06 72 THR A N 1
ATOM 572 C CA . THR A 1 72 ? 12.214 -1.977 -5.065 1.00 78.06 72 THR A CA 1
ATOM 573 C C . THR A 1 72 ? 13.631 -2.550 -5.107 1.00 78.06 72 THR A C 1
ATOM 575 O O . THR A 1 72 ? 14.327 -2.417 -6.112 1.00 78.06 72 THR A O 1
ATOM 578 N N . ARG A 1 73 ? 14.065 -3.256 -4.051 1.00 75.25 73 ARG A N 1
ATOM 579 C CA . ARG A 1 73 ? 15.372 -3.936 -4.039 1.00 75.25 73 ARG A CA 1
ATOM 580 C C . ARG A 1 73 ? 15.470 -5.055 -5.070 1.00 75.25 73 ARG A C 1
ATOM 582 O O . ARG A 1 73 ? 16.550 -5.257 -5.620 1.00 75.25 73 ARG A O 1
ATOM 589 N N . LYS A 1 74 ? 14.387 -5.799 -5.301 1.00 74.81 74 LYS A N 1
ATOM 590 C CA . LYS A 1 74 ? 14.349 -6.829 -6.348 1.00 74.81 74 LYS A CA 1
ATOM 591 C C . LYS A 1 74 ? 14.475 -6.205 -7.732 1.00 74.81 74 LYS A C 1
ATOM 593 O O . LYS A 1 74 ? 15.340 -6.623 -8.488 1.00 74.81 74 LYS A O 1
ATOM 598 N N . LEU A 1 75 ? 13.702 -5.154 -8.004 1.00 75.94 75 LEU A N 1
ATOM 599 C CA . LEU A 1 75 ? 13.728 -4.453 -9.287 1.00 75.94 75 LEU A CA 1
ATOM 600 C C . LEU A 1 75 ? 15.102 -3.848 -9.593 1.00 75.94 75 LEU A C 1
ATOM 602 O O . LEU A 1 75 ? 15.607 -4.049 -10.689 1.00 75.94 75 LEU A O 1
ATOM 606 N N . ILE A 1 76 ? 15.740 -3.181 -8.625 1.00 76.88 76 ILE A N 1
ATOM 607 C CA . ILE A 1 76 ? 17.091 -2.622 -8.812 1.00 76.88 76 ILE A CA 1
ATOM 608 C C . ILE A 1 76 ? 18.106 -3.732 -9.106 1.00 76.88 76 ILE A C 1
ATOM 610 O O . ILE A 1 76 ? 18.948 -3.579 -9.981 1.00 76.88 76 ILE A O 1
ATOM 614 N N . ARG A 1 77 ? 18.023 -4.871 -8.408 1.00 74.69 77 ARG A N 1
ATOM 615 C CA . ARG A 1 77 ? 18.967 -5.980 -8.595 1.00 74.69 77 ARG A CA 1
ATOM 616 C C . ARG A 1 77 ? 18.786 -6.698 -9.931 1.00 74.69 77 ARG A C 1
ATOM 618 O O . ARG A 1 77 ? 19.769 -7.151 -10.514 1.00 74.69 77 ARG A O 1
ATOM 625 N N . ASP A 1 78 ? 17.546 -6.823 -10.388 1.00 74.12 78 ASP A N 1
ATOM 626 C CA . ASP A 1 78 ? 17.236 -7.409 -11.690 1.00 74.12 78 ASP A CA 1
ATOM 627 C C . ASP A 1 78 ? 17.622 -6.441 -12.821 1.00 74.12 78 ASP A C 1
ATOM 629 O O . ASP A 1 78 ? 18.208 -6.880 -13.806 1.00 74.12 78 ASP A O 1
ATOM 633 N N . GLN A 1 79 ? 17.446 -5.125 -12.629 1.00 72.31 79 GLN A N 1
ATOM 634 C CA . GLN A 1 79 ? 17.994 -4.099 -13.526 1.00 72.31 79 GLN A CA 1
ATOM 635 C C . GLN A 1 79 ? 19.523 -4.146 -13.593 1.00 72.31 79 GLN A C 1
ATOM 637 O O . GLN A 1 79 ? 20.074 -4.171 -14.683 1.00 72.31 79 GLN A O 1
ATOM 642 N N . GLU A 1 80 ? 20.223 -4.235 -12.458 1.00 69.69 80 GLU A N 1
ATOM 643 C CA . GLU A 1 80 ? 21.690 -4.334 -12.429 1.00 69.69 80 GLU A CA 1
ATOM 644 C C . GLU A 1 80 ? 22.210 -5.584 -13.157 1.00 69.69 80 GLU A C 1
ATOM 646 O O . GLU A 1 80 ? 23.281 -5.547 -13.763 1.00 69.69 80 GLU A O 1
ATOM 651 N N . ARG A 1 81 ? 21.465 -6.696 -13.112 1.00 71.00 81 ARG A N 1
ATOM 652 C CA . ARG A 1 81 ? 21.800 -7.920 -13.855 1.00 71.00 81 ARG A CA 1
ATOM 653 C C . ARG A 1 81 ? 21.539 -7.776 -15.348 1.00 71.00 81 ARG A C 1
ATOM 655 O O . ARG A 1 81 ? 22.412 -8.146 -16.125 1.00 71.00 81 ARG A O 1
ATOM 662 N N . GLU A 1 82 ? 20.393 -7.220 -15.737 1.00 68.62 82 GLU A N 1
ATOM 663 C CA . GLU A 1 82 ? 20.095 -6.928 -17.144 1.00 68.62 82 GLU A CA 1
ATOM 664 C C . GLU A 1 82 ? 21.096 -5.927 -17.735 1.00 68.62 82 GLU A C 1
ATOM 666 O O . GLU A 1 82 ? 21.541 -6.101 -18.867 1.00 68.62 82 GLU A O 1
ATOM 671 N N . ASP A 1 83 ? 21.502 -4.917 -16.964 1.00 69.06 83 ASP A N 1
ATOM 672 C CA . ASP A 1 83 ? 22.495 -3.925 -17.368 1.00 69.06 83 ASP A CA 1
ATOM 673 C C . ASP A 1 83 ? 23.895 -4.548 -17.477 1.00 69.06 83 ASP A C 1
ATOM 675 O O . ASP A 1 83 ? 24.614 -4.279 -18.438 1.00 69.06 83 ASP A O 1
ATOM 679 N N . ALA A 1 84 ? 24.285 -5.432 -16.554 1.00 69.38 84 ALA A N 1
ATOM 680 C CA . ALA A 1 84 ? 25.553 -6.159 -16.643 1.00 69.38 84 ALA A CA 1
ATOM 681 C C . ALA A 1 84 ? 25.589 -7.149 -17.823 1.00 69.38 84 ALA A C 1
ATOM 683 O O . ALA A 1 84 ? 26.639 -7.339 -18.435 1.00 69.38 84 ALA A O 1
ATOM 684 N N . GLU A 1 85 ? 24.452 -7.759 -18.164 1.00 69.50 85 GLU A N 1
ATOM 685 C CA . GLU A 1 85 ? 24.322 -8.682 -19.295 1.00 69.50 85 GLU A CA 1
ATOM 686 C C . GLU A 1 85 ? 24.264 -7.939 -20.642 1.00 69.50 85 GLU A C 1
ATOM 688 O O . GLU A 1 85 ? 24.859 -8.390 -21.619 1.00 69.50 85 GLU A O 1
ATOM 693 N N . LYS A 1 86 ? 23.622 -6.761 -20.697 1.00 66.44 86 LYS A N 1
ATOM 694 C CA . LYS A 1 86 ? 23.584 -5.913 -21.902 1.00 66.44 86 LYS A CA 1
ATOM 695 C C . LYS A 1 86 ? 24.866 -5.135 -22.163 1.00 66.44 86 LYS A C 1
ATOM 697 O O . LYS A 1 86 ? 25.168 -4.884 -23.329 1.00 66.44 86 LYS A O 1
ATOM 702 N N . PHE A 1 87 ? 25.579 -4.704 -21.124 1.00 70.00 87 PHE A N 1
ATOM 703 C CA . PHE A 1 87 ? 26.721 -3.795 -21.272 1.00 70.00 87 PHE A CA 1
ATOM 704 C C . PHE A 1 87 ? 28.079 -4.419 -20.916 1.00 70.00 87 PHE A C 1
ATOM 706 O O . PHE A 1 87 ? 29.098 -3.780 -21.170 1.00 70.00 87 PHE A O 1
ATOM 713 N N . GLY A 1 88 ? 28.123 -5.656 -20.402 1.00 66.12 88 GLY A N 1
ATOM 714 C CA . GLY A 1 88 ? 29.358 -6.279 -19.910 1.00 66.12 88 GLY A CA 1
ATOM 715 C C . GLY A 1 88 ? 29.923 -5.551 -18.678 1.00 66.12 88 GLY A C 1
ATOM 716 O O . GLY A 1 88 ? 29.483 -4.444 -18.356 1.00 66.12 88 GLY A O 1
ATOM 717 N N . PRO A 1 89 ? 30.873 -6.146 -17.929 1.00 61.75 89 PRO A N 1
ATOM 718 C CA . PRO A 1 89 ? 31.478 -5.468 -16.789 1.00 61.75 89 PRO A CA 1
ATOM 719 C C . PRO A 1 89 ? 32.128 -4.174 -17.279 1.00 61.75 89 PRO A C 1
ATOM 721 O O . PRO A 1 89 ? 33.098 -4.220 -18.027 1.00 61.75 89 PRO A O 1
ATOM 724 N N . LYS A 1 90 ? 31.574 -3.030 -16.859 1.00 62.75 90 LYS A N 1
ATOM 725 C CA . LYS A 1 90 ? 32.230 -1.731 -17.001 1.00 62.75 90 LYS A CA 1
ATOM 726 C C . LYS A 1 90 ? 33.488 -1.769 -16.145 1.00 62.75 90 LYS A C 1
ATOM 728 O O . LYS A 1 90 ? 33.432 -1.565 -14.930 1.00 62.75 90 LYS A O 1
ATOM 733 N N . ASP A 1 91 ? 34.593 -2.096 -16.794 1.00 60.00 91 ASP A N 1
ATOM 734 C CA . ASP A 1 91 ? 35.929 -1.773 -16.345 1.00 60.00 91 ASP A CA 1
ATOM 735 C C . ASP A 1 91 ? 35.969 -0.269 -16.040 1.00 60.00 91 ASP A C 1
ATOM 737 O O . ASP A 1 91 ? 35.679 0.579 -16.884 1.00 60.00 91 ASP A O 1
ATOM 741 N N . ARG A 1 92 ? 36.190 0.044 -14.760 1.00 61.75 92 ARG A N 1
ATOM 742 C CA . ARG A 1 92 ? 36.547 1.392 -14.321 1.00 61.75 92 ARG A CA 1
ATOM 743 C C . ARG A 1 92 ? 38.038 1.602 -14.506 1.00 61.75 92 ARG A C 1
ATOM 745 O O . ARG A 1 92 ? 38.782 0.632 -14.238 1.00 61.75 92 ARG A O 1
#

Sequence (92 aa):
MLFKNWFKINDQRYMDNLSRASAIGLHMVTGTFVGGIFGYYLDDWLGTRPWLTVALLIVGVAAGFKNVYLDTRKLIRDQEREDAEKFGPKDR

Foldseek 3Di:
DPVPVVPPPPPVVVVVVVVVVVVVVVVLVVVLVCQLVVQVVVCVVVVVPPDSSVVSNVVSVVSSVVVVVVVVVVVVVVVVVVCCVVPPPPDD